Protein AF-A0A338P7A6-F1 (afdb_monomer_lite)

Secondary structure (DSSP, 8-state):
-HHHHHHHHHHHHHHHT-----------------TT-B-TTSPBGGG-SSSSP--------------SS----

InterPro domains:
  IPR011651 Notch ligand, N-terminal domain [PF07657] (22-72)

pLDDT: mean 85.14, std 10.46, range [57.97, 97.12]

Sequence (73 aa):
MGRRSALALAVVSALLCQVWSSGVFELKLQEFVNKKGLLGNRNCCRGGSGPPCACRTFFRVCLKHYQASVSPE

Structure (mmCIF, N/CA/C/O backbone):
data_AF-A0A338P7A6-F1
#
_entry.id   AF-A0A338P7A6-F1
#
loop_
_atom_site.group_PDB
_atom_site.id
_atom_site.type_symbol
_atom_site.label_atom_id
_atom_site.label_alt_id
_atom_site.label_comp_id
_atom_site.label_asym_id
_atom_site.label_entity_id
_atom_site.label_seq_id
_atom_site.pdbx_PDB_ins_code
_atom_site.Cartn_x
_atom_site.Cartn_y
_atom_site.Cartn_z
_atom_site.occupancy
_atom_site.B_iso_or_equiv
_atom_site.auth_seq_id
_atom_site.auth_comp_id
_atom_site.auth_asym_id
_atom_site.auth_atom_id
_atom_site.pdbx_PDB_model_num
ATOM 1 N N . MET A 1 1 ? -27.976 -8.927 52.938 1.00 62.59 1 MET A N 1
ATOM 2 C CA . MET A 1 1 ? -28.694 -8.850 51.641 1.00 62.59 1 MET A CA 1
ATOM 3 C C . MET A 1 1 ? -28.127 -7.779 50.701 1.00 62.59 1 MET A C 1
ATOM 5 O O . MET A 1 1 ? -27.910 -8.100 49.544 1.00 62.59 1 MET A O 1
ATOM 9 N N . GLY A 1 2 ? -27.768 -6.574 51.168 1.00 76.31 2 GLY A N 1
ATOM 10 C CA . GLY A 1 2 ? -27.304 -5.476 50.292 1.00 76.31 2 GLY A CA 1
ATOM 11 C C . GLY A 1 2 ? -26.023 -5.708 49.467 1.00 76.31 2 GLY A C 1
ATOM 12 O O . GLY A 1 2 ? -25.954 -5.277 48.325 1.00 76.31 2 GLY A O 1
ATOM 13 N N . ARG A 1 3 ? -25.022 -6.437 49.985 1.00 78.56 3 ARG A N 1
ATOM 14 C CA . ARG A 1 3 ? -23.724 -6.626 49.293 1.00 78.56 3 ARG A CA 1
ATOM 15 C C . ARG A 1 3 ? -23.801 -7.522 48.050 1.00 78.56 3 ARG A C 1
ATOM 17 O O . ARG A 1 3 ? -23.112 -7.260 47.073 1.00 78.56 3 ARG A O 1
ATOM 24 N N . ARG A 1 4 ? -24.655 -8.554 48.067 1.00 83.31 4 ARG A N 1
ATOM 25 C CA . ARG A 1 4 ? -24.898 -9.420 46.896 1.00 83.31 4 ARG A CA 1
ATOM 26 C C . ARG A 1 4 ? -25.676 -8.674 45.812 1.00 83.31 4 ARG A C 1
ATOM 28 O O . ARG A 1 4 ? -25.314 -8.771 44.648 1.00 83.31 4 ARG A O 1
ATOM 35 N N . SER A 1 5 ? -26.678 -7.885 46.205 1.00 86.25 5 SER A N 1
ATOM 36 C CA . SER A 1 5 ? -27.431 -7.041 45.271 1.00 86.25 5 SER A CA 1
ATOM 37 C C . SER A 1 5 ? -26.558 -5.950 44.647 1.00 86.25 5 SER A C 1
ATOM 39 O O . SER A 1 5 ? -26.654 -5.715 43.450 1.00 86.25 5 SER A O 1
ATOM 41 N N . ALA A 1 6 ? -25.660 -5.332 45.422 1.00 90.75 6 ALA A N 1
ATOM 42 C CA . ALA A 1 6 ? -24.714 -4.342 44.906 1.00 90.75 6 ALA A CA 1
ATOM 43 C C . ALA A 1 6 ? -23.717 -4.949 43.903 1.00 90.75 6 ALA A C 1
ATOM 45 O O . ALA A 1 6 ? -23.472 -4.364 42.853 1.00 90.75 6 ALA A O 1
ATOM 46 N N . LEU A 1 7 ? -23.188 -6.146 44.190 1.00 92.44 7 LEU A N 1
ATOM 47 C CA . LEU A 1 7 ? -22.337 -6.890 43.254 1.00 92.44 7 LEU A CA 1
ATOM 48 C C . LEU A 1 7 ? -23.088 -7.247 41.9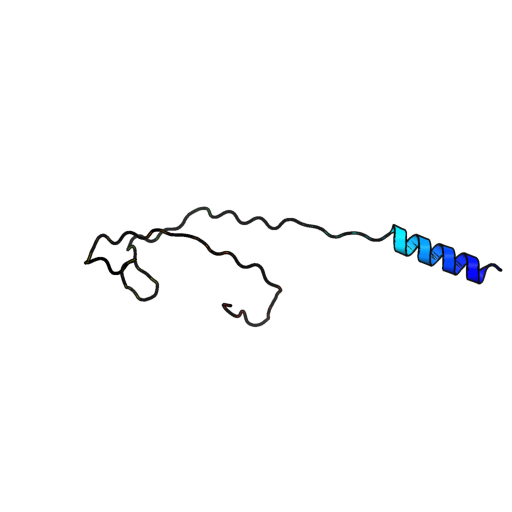68 1.00 92.44 7 LEU A C 1
ATOM 50 O O . LEU A 1 7 ? -22.550 -7.059 40.882 1.00 92.44 7 LEU A O 1
ATOM 54 N N . ALA A 1 8 ? -24.336 -7.707 42.080 1.00 93.75 8 ALA A N 1
ATOM 55 C CA . ALA A 1 8 ? -25.171 -7.999 40.920 1.00 93.75 8 ALA A CA 1
ATOM 56 C C . ALA A 1 8 ? -25.399 -6.744 40.059 1.00 93.75 8 ALA A C 1
ATOM 58 O O . ALA A 1 8 ? -25.213 -6.802 38.847 1.00 93.75 8 ALA A O 1
ATOM 59 N N . LEU A 1 9 ? -25.713 -5.597 40.675 1.00 93.56 9 LEU A N 1
ATOM 60 C CA . LEU A 1 9 ? -25.850 -4.325 39.956 1.00 93.56 9 LEU A CA 1
ATOM 61 C C . LEU A 1 9 ? -24.552 -3.897 39.260 1.00 93.56 9 LEU A C 1
ATOM 63 O O . LEU A 1 9 ? -24.594 -3.445 38.118 1.00 93.56 9 LEU A O 1
ATOM 67 N N . ALA A 1 10 ? -23.405 -4.042 39.927 1.00 92.31 10 ALA A N 1
ATOM 68 C CA . ALA A 1 10 ? -22.112 -3.670 39.360 1.00 92.31 10 ALA A CA 1
ATOM 69 C C . ALA A 1 10 ? -21.758 -4.533 38.136 1.00 92.31 10 ALA A C 1
ATOM 71 O O . ALA A 1 10 ? -21.320 -4.003 37.117 1.00 92.31 10 ALA A O 1
ATOM 72 N N . VAL A 1 11 ? -22.007 -5.845 38.212 1.00 91.81 11 VAL A N 1
ATOM 73 C CA . VAL A 1 11 ? -21.789 -6.778 37.094 1.00 91.81 11 VAL A CA 1
ATOM 74 C C . VAL A 1 11 ? -22.716 -6.455 35.921 1.00 91.81 11 VAL A C 1
ATOM 76 O O . VAL A 1 11 ? -22.254 -6.384 34.785 1.00 91.81 11 VAL A O 1
ATOM 79 N N . VAL A 1 12 ? -24.001 -6.196 36.182 1.00 92.50 12 VAL A N 1
ATOM 80 C CA . VAL A 1 12 ? -24.965 -5.809 35.138 1.00 92.50 12 VAL A CA 1
ATOM 81 C C . VAL A 1 12 ? -24.552 -4.497 34.465 1.00 92.50 12 VAL A C 1
ATOM 83 O O . VAL A 1 12 ? -24.555 -4.416 33.241 1.00 92.50 12 VAL A O 1
ATOM 86 N N . SER A 1 13 ? -24.125 -3.494 35.235 1.00 89.31 13 SER A N 1
ATOM 87 C CA . SER A 1 13 ? -23.640 -2.217 34.692 1.00 89.31 13 SER A CA 1
ATOM 88 C C . SER A 1 13 ? -22.397 -2.395 33.807 1.00 89.31 13 SER A C 1
ATOM 90 O O . SER A 1 13 ? -22.343 -1.870 32.696 1.00 89.31 13 SER A O 1
ATOM 92 N N . ALA A 1 14 ? -21.428 -3.209 34.238 1.00 87.62 14 ALA A N 1
ATOM 93 C CA . ALA A 1 14 ? -20.225 -3.496 33.455 1.00 87.62 14 ALA A CA 1
ATOM 94 C C . ALA A 1 14 ? -20.527 -4.226 32.133 1.00 87.62 14 ALA A C 1
ATOM 96 O O . ALA A 1 14 ? -19.879 -3.956 31.121 1.00 87.62 14 ALA A O 1
ATOM 97 N N . LEU A 1 15 ? -21.517 -5.126 32.127 1.00 86.38 15 LEU A N 1
ATOM 98 C CA . LEU A 1 15 ? -21.979 -5.818 30.919 1.00 86.38 15 LEU A CA 1
ATOM 99 C C . LEU A 1 15 ? -22.718 -4.878 29.953 1.00 86.38 15 LEU A C 1
ATOM 101 O O . LEU A 1 15 ? -22.608 -5.051 28.743 1.00 86.38 15 LEU A O 1
ATOM 105 N N . LEU A 1 16 ? -23.441 -3.878 30.465 1.00 84.06 16 LEU A N 1
ATOM 106 C CA . LEU A 1 16 ? -24.162 -2.892 29.648 1.00 84.06 16 LEU A CA 1
ATOM 107 C C . LEU A 1 16 ? -23.248 -1.788 29.090 1.00 84.06 16 LEU A C 1
ATOM 109 O O . LEU A 1 16 ? -23.517 -1.261 28.016 1.00 84.06 16 LEU A O 1
ATOM 113 N N . CYS A 1 17 ? -22.153 -1.462 29.780 1.00 80.12 17 CYS A N 1
ATOM 114 C CA . CYS A 1 17 ? -21.177 -0.446 29.365 1.00 80.12 17 CYS A CA 1
ATOM 115 C C . CYS A 1 17 ? -20.056 -0.986 28.458 1.00 80.12 17 CYS A C 1
ATOM 117 O O . CYS A 1 17 ? -19.008 -0.351 28.336 1.00 80.12 17 CYS A O 1
ATOM 119 N N . GLN A 1 18 ? -20.233 -2.153 27.830 1.00 79.12 18 GLN A N 1
ATOM 120 C CA . GLN A 1 18 ? -19.261 -2.672 26.866 1.00 79.12 18 GLN A CA 1
ATOM 121 C C . GLN A 1 18 ? -19.228 -1.759 25.631 1.00 79.12 18 GLN A C 1
ATOM 123 O O . GLN A 1 18 ? -20.075 -1.854 24.745 1.00 79.12 18 GLN A O 1
ATOM 128 N N . VAL A 1 19 ? -18.248 -0.859 25.567 1.00 70.62 19 VAL A N 1
ATOM 129 C CA . VAL A 1 19 ? -18.012 -0.025 24.386 1.00 70.62 19 VAL A CA 1
ATOM 130 C C . VAL A 1 19 ? -17.271 -0.862 23.353 1.00 70.62 19 VAL A C 1
ATOM 132 O O . VAL A 1 19 ? -16.137 -1.282 23.577 1.00 70.62 19 VAL A O 1
ATOM 135 N N . TRP A 1 20 ? -17.908 -1.102 22.212 1.00 72.12 20 TRP A N 1
ATOM 136 C CA . TRP A 1 20 ? -17.259 -1.729 21.068 1.00 72.12 20 TRP A CA 1
ATOM 137 C C . TRP A 1 20 ? -16.540 -0.639 20.276 1.00 72.12 20 TRP A C 1
ATOM 139 O O . TRP A 1 20 ? -17.169 0.168 19.594 1.00 72.12 20 TRP A O 1
ATOM 149 N N . SER A 1 21 ? -15.215 -0.579 20.386 1.00 70.44 21 SER A N 1
ATOM 150 C CA . SER A 1 21 ? -14.399 0.276 19.529 1.00 70.44 21 SER A CA 1
ATOM 151 C C . SER A 1 21 ? -14.220 -0.397 18.167 1.00 70.44 21 SER A C 1
ATOM 153 O O . SER A 1 21 ? -13.385 -1.280 17.988 1.00 70.44 21 SER A O 1
ATOM 155 N N . SER A 1 22 ? -15.018 0.023 17.18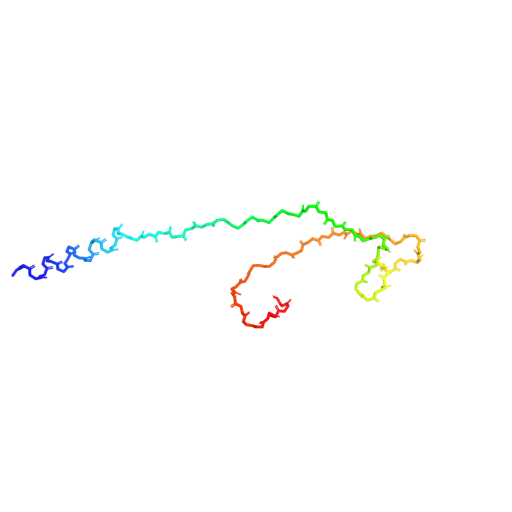8 1.00 84.00 22 SER A N 1
ATOM 156 C CA . SER A 1 22 ? -14.825 -0.335 15.780 1.00 84.00 22 SER A CA 1
ATOM 157 C C . SER A 1 22 ? -14.409 0.888 14.973 1.00 84.00 22 SER A C 1
ATOM 159 O O . SER A 1 22 ? -14.901 1.987 15.221 1.00 84.00 22 SER A O 1
ATOM 161 N N . GLY A 1 23 ? -13.555 0.693 13.974 1.00 87.88 23 GLY A N 1
ATOM 162 C CA . GLY A 1 23 ? -13.156 1.739 13.038 1.00 87.88 23 GLY A CA 1
ATOM 163 C C . GLY A 1 23 ? -12.893 1.171 11.649 1.00 87.88 23 GLY A C 1
ATOM 164 O O . GLY A 1 23 ? -12.808 -0.045 11.473 1.00 87.88 23 GLY A O 1
ATOM 165 N N . VAL A 1 24 ? -12.764 2.062 10.669 1.00 95.12 24 VAL A N 1
ATOM 166 C CA . VAL A 1 24 ? -12.440 1.714 9.282 1.00 95.12 24 VAL A CA 1
ATOM 167 C C . VAL A 1 24 ? -11.051 2.246 8.959 1.00 95.12 24 VAL A C 1
ATOM 169 O O . VAL A 1 24 ? -10.717 3.379 9.299 1.00 95.12 24 VAL A O 1
ATOM 172 N N . PHE A 1 25 ? -10.244 1.422 8.297 1.00 94.56 25 PHE A N 1
ATOM 173 C CA . PHE A 1 25 ? -8.998 1.855 7.681 1.00 94.56 25 PHE A CA 1
ATOM 174 C C . PHE A 1 25 ? -9.208 1.967 6.172 1.00 94.56 25 PHE A C 1
ATOM 176 O O . PHE A 1 25 ? -9.534 0.976 5.519 1.00 94.56 25 PHE A O 1
ATOM 183 N N . GLU A 1 26 ? -9.000 3.159 5.618 1.00 97.12 26 GLU A N 1
ATOM 184 C CA . GLU A 1 26 ? -9.116 3.416 4.183 1.00 97.12 26 GLU A CA 1
ATOM 185 C C . GLU A 1 26 ? -7.751 3.771 3.590 1.00 97.12 26 GLU A C 1
ATOM 187 O O . GLU A 1 26 ? -7.031 4.629 4.100 1.00 97.12 26 GLU A O 1
ATOM 192 N N . LEU A 1 27 ? -7.402 3.123 2.476 1.00 96.75 27 LEU A N 1
ATOM 193 C CA . LEU A 1 27 ? -6.190 3.406 1.713 1.00 96.75 27 LEU A CA 1
ATOM 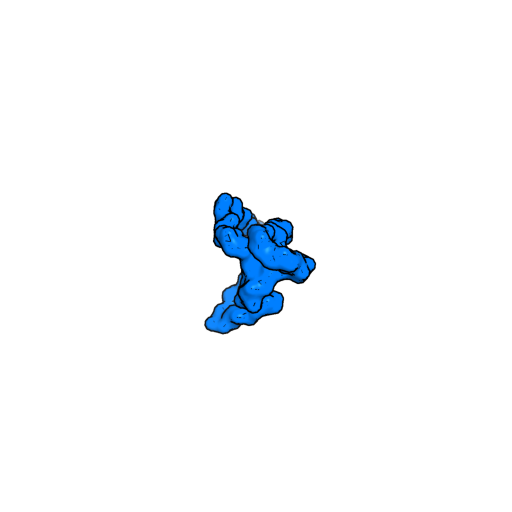194 C C . LEU A 1 27 ? -6.566 3.759 0.276 1.00 96.75 27 LEU A C 1
ATOM 196 O O . LEU A 1 27 ? -7.100 2.927 -0.456 1.00 96.75 27 LEU A O 1
ATOM 200 N N . LYS A 1 28 ? -6.233 4.981 -0.147 1.00 96.94 28 LYS A N 1
ATOM 201 C CA . LYS A 1 28 ? -6.446 5.457 -1.517 1.00 96.94 28 LYS A CA 1
ATOM 202 C C . LYS A 1 28 ? -5.116 5.567 -2.257 1.00 96.94 28 LYS A C 1
ATOM 204 O O . LYS A 1 28 ? -4.322 6.463 -1.983 1.00 96.94 28 LYS A O 1
ATOM 209 N N . LEU A 1 29 ? -4.894 4.679 -3.223 1.00 97.06 29 LEU A N 1
ATOM 210 C CA . LEU A 1 29 ? -3.772 4.781 -4.160 1.00 97.06 29 LEU A CA 1
ATOM 211 C C . LEU A 1 29 ? -4.068 5.899 -5.171 1.00 97.06 29 LEU A C 1
ATOM 213 O O . LEU A 1 29 ? -5.096 5.857 -5.842 1.00 97.06 29 LEU A O 1
ATOM 217 N N . GLN A 1 30 ? -3.199 6.908 -5.251 1.00 97.00 30 GLN A N 1
ATOM 218 C CA . GLN A 1 30 ? -3.407 8.080 -6.113 1.00 97.00 30 GLN A CA 1
ATOM 219 C C . GLN A 1 30 ? -2.661 7.956 -7.442 1.00 97.00 30 GLN A C 1
ATOM 221 O O . GLN A 1 30 ? -3.268 8.040 -8.504 1.00 97.00 30 GLN A O 1
ATOM 226 N N . GLU A 1 31 ? -1.353 7.722 -7.384 1.00 95.81 31 GLU A N 1
ATOM 227 C CA . GLU A 1 31 ? -0.504 7.625 -8.565 1.00 95.81 31 GLU A CA 1
ATOM 228 C C . GLU A 1 31 ? 0.603 6.591 -8.335 1.00 95.81 31 GLU A C 1
ATOM 230 O O . GLU A 1 31 ? 1.132 6.452 -7.231 1.00 95.81 31 GLU A O 1
ATOM 235 N N . PHE A 1 32 ? 0.962 5.868 -9.396 1.00 93.38 32 PHE A N 1
ATOM 236 C CA . PHE A 1 32 ? 2.144 5.017 -9.434 1.00 93.38 32 PHE A CA 1
ATOM 237 C C . PHE A 1 32 ? 2.895 5.242 -10.742 1.00 93.38 32 PHE A C 1
ATOM 239 O O . PHE A 1 32 ? 2.374 4.975 -11.825 1.00 93.38 32 PHE A O 1
ATOM 246 N N . VAL A 1 33 ? 4.145 5.696 -10.638 1.00 91.50 33 VAL A N 1
ATOM 247 C CA . VAL A 1 33 ? 4.972 6.038 -11.796 1.00 91.50 33 VAL A CA 1
ATOM 248 C C . VAL A 1 33 ? 6.185 5.115 -11.871 1.00 91.50 33 VAL A C 1
ATOM 250 O O . VAL A 1 33 ? 7.140 5.250 -11.111 1.00 91.50 33 VAL A O 1
ATOM 253 N N . ASN A 1 34 ? 6.193 4.222 -12.862 1.00 89.44 34 ASN A N 1
ATOM 254 C CA . ASN A 1 34 ? 7.368 3.440 -13.251 1.00 89.44 34 ASN A CA 1
ATOM 255 C C . ASN A 1 34 ? 7.741 3.756 -14.705 1.00 89.44 34 ASN A C 1
ATOM 257 O O . ASN A 1 34 ? 7.462 2.972 -15.610 1.00 89.44 34 ASN A O 1
ATOM 261 N N . LYS A 1 35 ? 8.382 4.913 -14.934 1.00 85.75 35 LYS A N 1
ATOM 262 C CA . LYS A 1 35 ? 8.724 5.399 -16.290 1.00 85.75 35 LYS A CA 1
ATOM 263 C C . LYS A 1 35 ? 9.578 4.417 -17.098 1.00 85.75 35 LYS A C 1
ATOM 265 O O . LYS A 1 35 ? 9.562 4.465 -18.319 1.00 85.75 35 LYS A O 1
ATOM 270 N N . LYS A 1 36 ? 10.358 3.568 -16.419 1.00 82.50 36 LYS A N 1
ATOM 271 C CA . LYS A 1 36 ? 11.284 2.625 -17.061 1.00 82.50 36 LYS A CA 1
ATOM 272 C C . LYS A 1 36 ? 10.684 1.226 -17.246 1.00 82.50 36 LYS A C 1
ATOM 274 O O . LYS A 1 36 ? 11.295 0.410 -17.924 1.00 82.50 36 LYS A O 1
ATOM 279 N N . GLY A 1 37 ? 9.540 0.930 -16.623 1.00 83.00 37 GLY A N 1
ATOM 280 C CA . GLY A 1 37 ? 8.943 -0.409 -16.641 1.00 83.00 37 GLY A CA 1
ATOM 281 C C . GLY A 1 37 ? 9.864 -1.496 -16.076 1.00 83.00 37 GLY A C 1
ATOM 282 O O . GLY A 1 37 ? 9.816 -2.643 -16.523 1.00 83.00 37 GLY A O 1
ATOM 283 N N . LEU A 1 38 ? 10.737 -1.123 -15.135 1.00 83.00 38 LEU A N 1
ATOM 284 C CA . LEU A 1 38 ? 11.714 -2.027 -14.533 1.00 83.00 38 LEU A CA 1
ATOM 285 C C . LEU A 1 38 ? 11.220 -2.545 -13.187 1.00 83.00 38 LEU A C 1
ATOM 287 O O . LEU A 1 38 ? 10.517 -1.853 -12.449 1.00 83.00 38 LEU A O 1
ATOM 291 N N . LEU A 1 39 ? 11.636 -3.762 -12.871 1.00 84.12 39 LEU A N 1
ATOM 292 C CA . LEU A 1 39 ? 11.524 -4.371 -11.554 1.00 84.12 39 LEU A CA 1
ATOM 293 C C . LEU A 1 39 ? 12.642 -3.854 -10.631 1.00 84.12 39 LEU A C 1
ATOM 295 O O . LEU A 1 39 ? 13.629 -3.272 -11.088 1.00 84.12 39 LEU A O 1
ATOM 299 N N . GLY A 1 40 ? 12.529 -4.113 -9.324 1.00 81.38 40 GLY A N 1
ATOM 300 C CA . GLY A 1 40 ? 13.548 -3.715 -8.337 1.00 81.38 40 GLY A CA 1
ATOM 301 C C . GLY A 1 40 ? 14.947 -4.289 -8.612 1.00 81.38 40 GLY A C 1
ATOM 302 O O . GLY A 1 40 ? 15.950 -3.674 -8.268 1.00 81.38 40 GLY A O 1
ATOM 303 N N . ASN A 1 41 ? 15.024 -5.418 -9.320 1.00 83.62 41 ASN A N 1
ATOM 304 C CA . ASN A 1 41 ? 16.268 -6.043 -9.781 1.00 83.62 41 ASN A CA 1
ATOM 305 C C . ASN A 1 41 ? 16.773 -5.511 -11.139 1.00 83.62 41 ASN A C 1
ATOM 307 O O . ASN A 1 41 ? 17.681 -6.100 -11.714 1.00 83.62 41 ASN A O 1
ATOM 311 N N . ARG A 1 42 ? 16.200 -4.414 -11.656 1.00 80.31 42 ARG A N 1
ATOM 312 C CA . ARG A 1 42 ? 16.518 -3.782 -12.954 1.00 80.31 42 ARG A CA 1
ATOM 313 C C . ARG A 1 42 ? 16.149 -4.594 -14.202 1.00 80.31 42 ARG A C 1
ATOM 315 O O . ARG A 1 42 ? 16.468 -4.156 -15.303 1.00 80.31 42 ARG A O 1
ATOM 322 N N . ASN A 1 43 ? 15.429 -5.707 -14.062 1.00 82.38 43 ASN A N 1
ATOM 323 C CA . ASN A 1 43 ? 14.921 -6.472 -15.201 1.00 82.38 43 ASN A CA 1
ATOM 324 C C . ASN A 1 43 ? 13.577 -5.923 -15.693 1.00 82.38 43 ASN A C 1
ATOM 326 O O . ASN A 1 43 ? 12.813 -5.331 -14.928 1.00 82.38 43 ASN A O 1
ATOM 330 N N . CYS A 1 44 ? 13.252 -6.172 -16.961 1.00 81.00 44 CYS A N 1
ATOM 331 C CA . CYS A 1 44 ? 11.925 -5.884 -17.495 1.00 81.00 44 CYS A CA 1
ATOM 332 C C . CYS A 1 44 ? 10.886 -6.902 -17.008 1.00 81.00 44 CYS A C 1
ATOM 334 O O . CYS A 1 44 ? 11.170 -8.092 -16.843 1.00 81.00 44 CYS A O 1
ATOM 336 N N . CYS A 1 45 ? 9.657 -6.432 -16.791 1.00 77.25 45 CYS A N 1
ATOM 337 C CA . CYS A 1 45 ? 8.529 -7.296 -16.451 1.00 77.25 45 CYS A CA 1
ATOM 338 C C . CYS A 1 45 ? 8.331 -8.401 -17.512 1.00 77.25 45 CYS A C 1
ATOM 340 O O . CYS A 1 45 ? 8.458 -8.151 -18.708 1.00 77.25 45 CYS A O 1
ATOM 342 N N . ARG A 1 46 ? 8.018 -9.632 -17.074 1.00 69.88 46 ARG A N 1
ATOM 343 C CA . ARG A 1 46 ? 7.800 -10.826 -17.928 1.00 69.88 46 ARG A CA 1
ATOM 344 C C . ARG A 1 46 ? 8.977 -11.262 -18.825 1.00 69.88 46 ARG A C 1
ATOM 346 O O . ARG A 1 46 ? 8.752 -12.028 -19.754 1.00 69.88 46 ARG A O 1
ATOM 353 N N . GLY A 1 47 ? 10.214 -10.833 -18.561 1.00 61.28 47 GLY A N 1
ATOM 354 C CA . GLY A 1 47 ? 11.372 -11.289 -19.348 1.00 61.28 47 GLY A CA 1
ATOM 355 C C . GLY A 1 47 ? 11.349 -10.833 -20.814 1.00 61.28 47 GLY A C 1
ATOM 356 O O . GLY A 1 47 ? 11.977 -11.462 -21.658 1.00 61.28 47 GLY A O 1
ATOM 357 N N . GLY A 1 48 ? 10.607 -9.762 -21.123 1.00 59.12 48 GLY A N 1
ATOM 358 C CA . GLY A 1 48 ? 10.522 -9.198 -22.469 1.00 59.12 48 GLY A CA 1
ATOM 359 C C . GLY A 1 48 ? 11.861 -8.642 -22.964 1.00 59.12 48 GLY A C 1
ATOM 360 O O . GLY A 1 48 ? 12.619 -8.028 -22.209 1.00 59.12 48 GLY A O 1
ATOM 361 N N . SER A 1 49 ? 12.130 -8.867 -24.249 1.00 57.97 49 SER A N 1
ATOM 362 C CA . SER A 1 49 ? 13.334 -8.468 -24.975 1.00 57.97 49 SER A CA 1
ATOM 363 C C . SER A 1 49 ? 13.362 -6.959 -25.244 1.00 57.97 49 SER A C 1
ATOM 365 O O . SER A 1 49 ? 12.961 -6.498 -26.310 1.00 57.97 49 SER A O 1
ATOM 367 N N . GLY A 1 50 ? 13.872 -6.198 -24.279 1.00 61.94 50 GLY A N 1
ATOM 3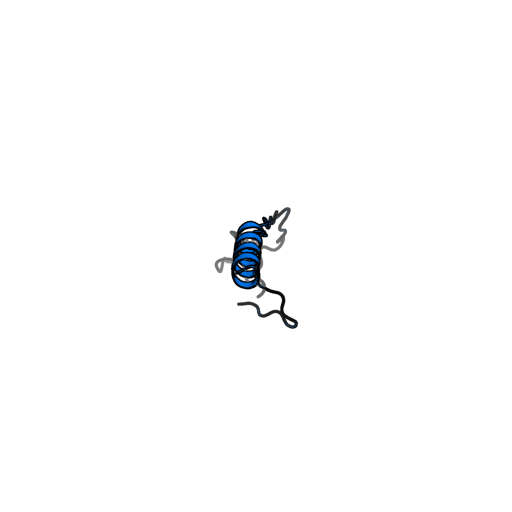68 C CA . GLY A 1 50 ? 14.301 -4.816 -24.480 1.00 61.94 50 GLY A CA 1
ATOM 369 C C . GLY A 1 50 ? 13.200 -3.741 -24.448 1.00 61.94 50 GLY A C 1
ATOM 370 O O . GLY A 1 50 ? 12.018 -4.042 -24.286 1.00 61.94 50 GLY A O 1
ATOM 371 N N . PRO A 1 51 ? 13.598 -2.457 -24.522 1.00 65.00 51 PRO A N 1
ATOM 372 C CA . PRO A 1 51 ? 12.698 -1.316 -24.355 1.00 65.00 51 PRO A CA 1
ATOM 373 C C . PRO A 1 51 ? 11.701 -1.145 -25.521 1.00 65.00 51 PRO A C 1
ATOM 375 O O . PRO A 1 51 ? 12.077 -1.405 -26.663 1.00 65.00 51 PRO A O 1
ATOM 378 N N . PRO A 1 52 ? 10.487 -0.604 -25.276 1.00 66.94 52 PRO A N 1
ATOM 379 C CA . PRO A 1 52 ? 9.969 -0.144 -23.986 1.00 66.94 52 PRO A CA 1
ATOM 380 C C . PRO A 1 52 ? 9.341 -1.278 -23.162 1.00 66.94 52 PRO A C 1
ATOM 382 O O . PRO A 1 52 ? 8.477 -2.020 -23.622 1.00 66.94 52 PRO A O 1
ATOM 385 N N . CYS A 1 53 ? 9.748 -1.374 -21.897 1.00 76.62 53 CYS A N 1
ATOM 386 C CA . CYS A 1 53 ? 9.237 -2.377 -20.973 1.00 76.62 53 CYS A CA 1
ATOM 387 C C . CYS A 1 53 ? 7.901 -1.919 -20.376 1.00 76.62 53 CYS A C 1
ATOM 389 O O . CYS A 1 53 ? 7.788 -0.802 -19.875 1.00 76.62 53 CYS A O 1
ATOM 391 N N . ALA A 1 54 ? 6.883 -2.781 -20.423 1.00 76.06 54 ALA A N 1
ATOM 392 C CA . ALA A 1 54 ? 5.552 -2.497 -19.891 1.00 76.06 54 ALA A CA 1
ATOM 393 C C . ALA A 1 54 ? 5.165 -3.530 -18.824 1.00 76.06 54 ALA A C 1
ATOM 395 O O . ALA A 1 54 ? 5.179 -4.739 -19.062 1.00 76.06 54 ALA A O 1
ATOM 396 N N . CYS A 1 55 ? 4.806 -3.049 -17.634 1.00 84.25 55 CYS A N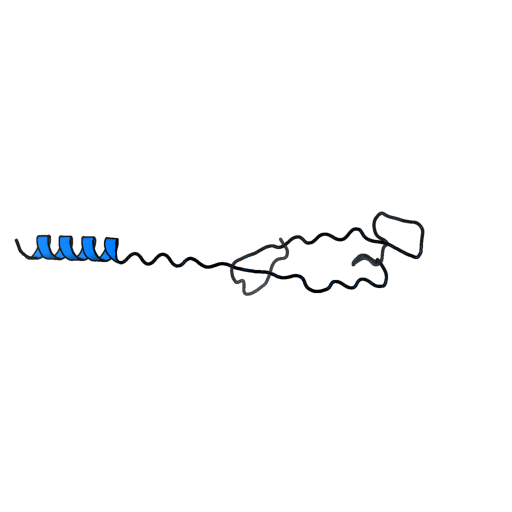 1
ATOM 397 C CA . CYS A 1 55 ? 4.415 -3.885 -16.503 1.00 84.25 55 CYS A CA 1
ATOM 398 C C . CYS A 1 55 ? 2.897 -3.873 -16.316 1.00 84.25 55 CYS A C 1
ATOM 400 O O . CYS A 1 55 ? 2.266 -2.819 -16.352 1.00 84.25 55 CYS A O 1
ATOM 402 N N . ARG A 1 56 ? 2.313 -5.045 -16.043 1.00 85.75 56 ARG A N 1
ATOM 403 C CA . ARG A 1 56 ? 0.949 -5.144 -15.505 1.00 85.75 56 ARG A CA 1
ATOM 404 C C . ARG A 1 56 ? 1.042 -5.061 -13.982 1.00 85.75 56 ARG A C 1
ATOM 406 O O . ARG A 1 56 ? 1.374 -6.053 -13.339 1.00 85.75 56 ARG A O 1
ATOM 413 N N . THR A 1 57 ? 0.825 -3.871 -13.433 1.00 89.50 57 THR A N 1
ATOM 414 C CA . THR A 1 57 ? 0.984 -3.596 -11.997 1.00 89.50 57 THR A CA 1
ATOM 415 C C . THR A 1 57 ? -0.264 -4.000 -11.214 1.00 89.50 57 THR A C 1
ATOM 417 O O . THR A 1 57 ? -1.382 -3.700 -11.626 1.00 89.50 57 THR A O 1
ATOM 420 N N . PHE A 1 58 ? -0.070 -4.642 -10.064 1.00 92.69 58 PHE A N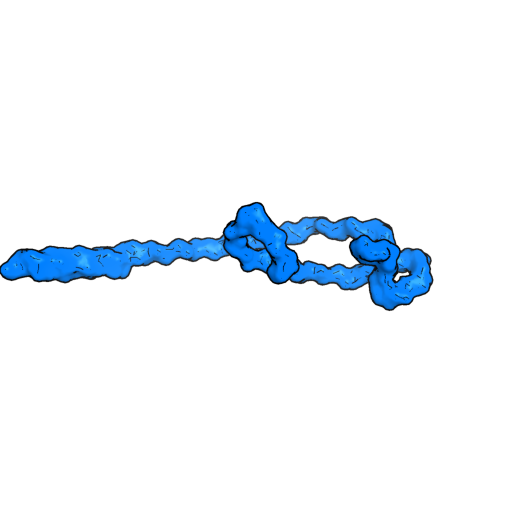 1
ATOM 421 C CA . PHE A 1 58 ? -1.095 -4.872 -9.046 1.00 92.69 58 PHE A CA 1
ATOM 422 C C . PHE A 1 58 ? -0.517 -4.518 -7.671 1.00 92.69 58 PHE A C 1
ATOM 424 O O . PHE A 1 58 ? 0.702 -4.514 -7.495 1.00 92.69 58 PHE A O 1
ATOM 431 N N . PHE A 1 59 ? -1.382 -4.227 -6.700 1.00 95.38 59 PHE A N 1
ATOM 432 C CA . PHE A 1 59 ? -0.979 -3.859 -5.343 1.00 95.38 59 PHE A CA 1
ATOM 433 C C . PHE A 1 59 ? -1.467 -4.912 -4.352 1.00 95.38 59 PHE A C 1
ATOM 435 O O . PHE A 1 59 ? -2.629 -5.314 -4.387 1.00 95.38 59 PHE A O 1
ATOM 442 N N . ARG A 1 60 ? -0.576 -5.344 -3.456 1.00 95.25 60 ARG A N 1
ATOM 443 C CA . ARG A 1 60 ? -0.903 -6.166 -2.287 1.00 95.25 60 ARG A CA 1
ATOM 444 C C . ARG A 1 60 ? -0.721 -5.297 -1.048 1.00 95.25 60 ARG A C 1
ATOM 446 O O . ARG A 1 60 ? 0.354 -4.737 -0.858 1.00 95.25 60 ARG A O 1
ATOM 453 N N . VAL A 1 61 ? -1.762 -5.186 -0.230 1.00 95.19 61 VAL A N 1
ATOM 454 C CA . VAL A 1 61 ? -1.763 -4.368 0.991 1.00 95.19 61 VAL A CA 1
ATOM 455 C C . VAL A 1 61 ? -1.832 -5.296 2.200 1.00 95.19 61 VAL A C 1
ATOM 457 O O . VAL A 1 61 ? -2.646 -6.217 2.215 1.00 95.19 61 VAL A O 1
ATOM 460 N N . CYS A 1 62 ? -0.973 -5.063 3.194 1.00 95.06 62 CYS A N 1
ATOM 461 C CA . CYS A 1 62 ? -0.945 -5.794 4.459 1.00 95.06 62 CYS A CA 1
ATOM 462 C C . CYS A 1 62 ? -1.091 -4.799 5.618 1.00 95.06 62 CYS A C 1
ATOM 464 O O . CYS A 1 62 ? -0.364 -3.806 5.674 1.00 95.06 62 CYS A O 1
ATOM 466 N N . LEU A 1 63 ? -2.036 -5.057 6.522 1.00 94.75 63 LEU A N 1
ATOM 467 C CA . LEU A 1 63 ? -2.245 -4.299 7.755 1.00 94.75 63 LEU A CA 1
ATOM 468 C C . LEU A 1 63 ? -1.748 -5.137 8.931 1.00 94.75 63 LEU A C 1
ATOM 470 O O . LEU A 1 63 ? -2.157 -6.287 9.085 1.00 94.75 63 LEU A O 1
ATOM 474 N N . LYS A 1 64 ? -0.881 -4.557 9.764 1.00 94.38 64 LYS A N 1
ATOM 475 C CA . LYS A 1 64 ? -0.302 -5.230 10.932 1.00 94.38 64 LYS A CA 1
ATOM 476 C C . LYS A 1 64 ? -0.225 -4.311 12.145 1.00 94.38 64 LYS A C 1
ATOM 478 O O . LYS A 1 64 ? -0.365 -3.096 12.030 1.00 94.38 64 LYS A O 1
ATOM 483 N N . HIS A 1 65 ? 0.003 -4.911 13.310 1.00 91.88 65 HIS A N 1
ATOM 484 C CA . HIS A 1 65 ? 0.264 -4.179 14.544 1.00 91.88 65 HIS A CA 1
ATOM 485 C C . HIS A 1 65 ? 1.622 -3.459 14.489 1.00 91.88 65 HIS A C 1
ATOM 487 O O . HIS A 1 65 ? 2.491 -3.788 13.679 1.00 91.88 65 HIS A O 1
ATOM 493 N N . TYR A 1 66 ? 1.807 -2.481 15.376 1.00 94.69 66 TYR A N 1
ATOM 494 C CA . TYR A 1 66 ? 3.074 -1.769 15.520 1.00 94.69 66 TYR A CA 1
ATOM 495 C C . TYR A 1 66 ? 4.205 -2.713 15.947 1.00 94.69 66 TYR A C 1
ATOM 497 O O . TYR A 1 66 ? 4.059 -3.481 16.895 1.00 94.69 66 TYR A O 1
ATOM 505 N N . GLN A 1 67 ? 5.356 -2.600 15.289 1.00 95.75 67 GLN A N 1
ATOM 506 C CA . GLN A 1 67 ? 6.583 -3.315 15.630 1.00 95.75 67 GLN A CA 1
ATOM 507 C C . GLN A 1 67 ? 7.740 -2.313 15.655 1.00 95.75 67 GLN A C 1
ATOM 509 O O . GLN A 1 67 ? 7.829 -1.464 14.771 1.00 95.75 67 GLN A O 1
ATOM 514 N N . ALA A 1 68 ? 8.649 -2.431 16.628 1.00 96.19 68 ALA A N 1
ATOM 515 C CA . ALA A 1 68 ? 9.845 -1.582 16.694 1.00 96.19 68 ALA A CA 1
ATOM 516 C C . ALA A 1 68 ? 10.781 -1.787 15.486 1.00 96.19 68 ALA A C 1
ATOM 518 O O . ALA A 1 68 ? 11.477 -0.866 15.073 1.00 96.19 68 ALA A O 1
ATOM 519 N N . SER A 1 69 ? 10.766 -2.990 14.904 1.00 95.69 69 SER A N 1
ATOM 520 C CA . SER A 1 69 ? 11.395 -3.312 13.625 1.00 95.69 69 SER A CA 1
ATOM 521 C C . SER A 1 69 ? 10.370 -4.004 12.730 1.00 95.69 69 SER A C 1
ATOM 523 O O . SER A 1 69 ? 9.707 -4.949 13.152 1.00 95.69 69 SER A O 1
ATOM 525 N N . VAL A 1 70 ? 10.204 -3.507 11.507 1.00 93.31 70 VAL A N 1
ATOM 526 C CA . VAL A 1 70 ? 9.150 -3.930 10.578 1.00 93.31 70 VAL A CA 1
ATOM 527 C C . VAL A 1 70 ? 9.650 -5.110 9.740 1.00 93.31 70 VAL A C 1
ATOM 529 O O . VAL A 1 70 ? 10.546 -4.928 8.920 1.00 93.31 70 VAL A O 1
ATOM 532 N N . SER A 1 71 ? 9.040 -6.293 9.874 1.00 93.06 71 SER A N 1
ATOM 533 C CA . SER A 1 71 ? 9.321 -7.420 8.969 1.00 93.06 71 SER A CA 1
ATOM 534 C C . SER A 1 71 ? 8.470 -7.389 7.678 1.00 93.06 71 SER A C 1
ATOM 536 O O . SER A 1 71 ? 7.347 -6.868 7.710 1.00 93.06 71 SER A O 1
ATOM 538 N N . PRO A 1 72 ? 8.993 -7.876 6.532 1.00 87.12 72 PRO A N 1
ATOM 539 C CA . PRO A 1 72 ? 8.355 -7.762 5.211 1.00 87.12 72 PRO A CA 1
ATOM 540 C C . PRO A 1 72 ? 7.361 -8.886 4.847 1.00 87.12 72 PRO A C 1
ATOM 542 O O . PRO A 1 72 ? 6.945 -8.965 3.691 1.00 87.12 72 PRO A O 1
ATOM 545 N N . GLU A 1 73 ? 7.008 -9.757 5.793 1.00 75.75 73 GLU A N 1
ATOM 546 C CA . GLU A 1 73 ? 6.123 -10.920 5.587 1.00 75.75 73 GLU A CA 1
ATOM 547 C C . GLU A 1 73 ? 4.615 -10.604 5.576 1.00 75.75 73 GLU A C 1
ATOM 549 O O . GLU A 1 73 ? 4.170 -9.703 6.326 1.00 75.75 73 GLU A O 1
#

Foldseek 3Di:
DVVVVVVVVVVVVVVVPPDDDDDDDDDDDDDDDDPQCADPVRAAPPNDDDPPGDDPDDDDDDDDDDDPDDDPD

Organism: Mus musculus (NCBI:txid10090)

Radius of gyration: 27.05 Å; chains: 1; bounding box: 45×19×77 Å